Protein AF-A0A166VVG7-F1 (afdb_monomer_lite)

pLDDT: mean 90.72, std 11.67, range [39.69, 97.62]

Foldseek 3Di:
DFPWDWDWADPDPFKIKIKTWGWDFDQDDCPDPCRRDTDIWTKIKIWIWGQDPPRDIDTPDIDIDTDDD

Sequence (69 aa):
MLSSLITVNKKGVQSYHVELRVRLNVETYKGSQFQGKQISLLVNELWELCVKESNHIEISRYVVDVVKQ

Organism: NCBI:txid1365250

Secondary structure (DSSP, 8-state):
----EEEEEE-SSSEEEEEEE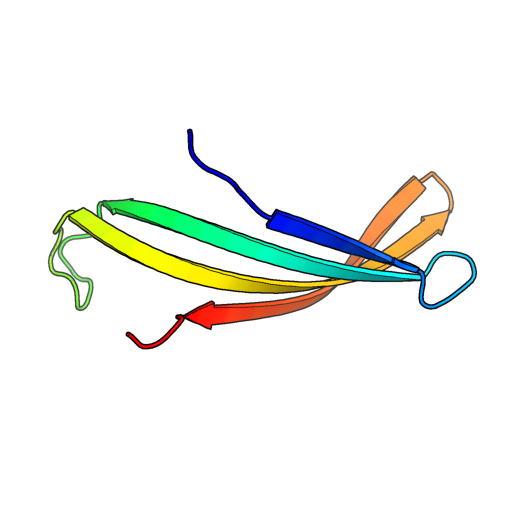EEEEEEPPTTSTTTT-EEEEEEEEEEEEEE-GGG-EEEEEEEEEE---

Radius of gyration: 15.58 Å; chains: 1; bounding box: 39×31×40 Å

Structure (mmCIF, N/CA/C/O backbone):
data_AF-A0A166VVG7-F1
#
_entry.id   AF-A0A166VVG7-F1
#
loop_
_atom_site.group_PDB
_atom_site.id
_atom_site.type_symbol
_atom_site.label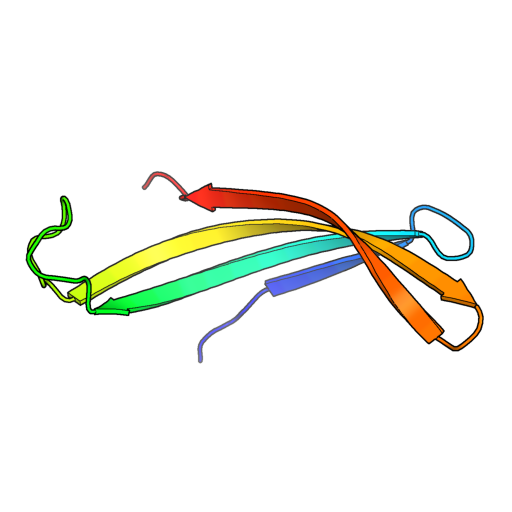_atom_id
_atom_site.label_alt_id
_atom_site.label_comp_id
_atom_site.label_asym_id
_atom_site.label_entity_id
_atom_site.label_seq_id
_atom_site.pdbx_PDB_ins_code
_atom_site.Cartn_x
_atom_site.Cartn_y
_atom_site.Cartn_z
_atom_site.occupancy
_atom_site.B_iso_or_equiv
_atom_site.auth_seq_id
_atom_site.auth_comp_id
_atom_site.auth_asym_id
_atom_site.auth_atom_id
_atom_site.pdbx_PDB_model_num
ATOM 1 N N . MET A 1 1 ? -1.768 -16.971 11.05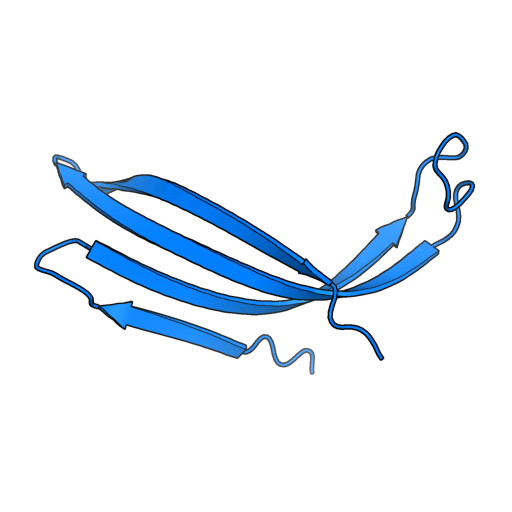8 1.00 39.69 1 MET A N 1
ATOM 2 C CA . MET A 1 1 ? -1.041 -16.716 9.796 1.00 39.69 1 MET A CA 1
ATOM 3 C C . MET A 1 1 ? -1.601 -15.433 9.195 1.00 39.69 1 MET A C 1
ATOM 5 O O . MET A 1 1 ? -2.775 -15.422 8.854 1.00 39.69 1 MET A O 1
ATOM 9 N N . LEU A 1 2 ? -0.839 -14.337 9.159 1.00 45.34 2 LEU A N 1
ATOM 10 C CA . LEU A 1 2 ? -1.242 -13.124 8.436 1.00 45.34 2 LEU A CA 1
ATOM 11 C C . LEU A 1 2 ? -0.824 -13.318 6.976 1.00 45.34 2 LEU A C 1
ATOM 13 O O . LEU A 1 2 ? 0.357 -13.231 6.663 1.00 45.34 2 LEU A O 1
ATOM 17 N N . SER A 1 3 ? -1.765 -13.656 6.098 1.00 52.16 3 SER A N 1
ATOM 18 C CA . SER A 1 3 ? -1.504 -13.754 4.662 1.00 52.16 3 SER A CA 1
ATOM 19 C C . SER A 1 3 ? -1.517 -12.349 4.060 1.00 52.16 3 SER A C 1
ATOM 21 O O . SER A 1 3 ? -2.548 -11.884 3.573 1.00 52.16 3 SER A O 1
ATOM 23 N N . SER A 1 4 ? -0.397 -11.634 4.137 1.00 60.53 4 SER A N 1
ATOM 24 C CA . SER A 1 4 ? -0.178 -10.493 3.250 1.00 60.53 4 SER A CA 1
ATOM 25 C C . SER A 1 4 ? -0.075 -11.031 1.824 1.00 60.53 4 SER A C 1
ATOM 27 O O . SER A 1 4 ? 0.828 -11.814 1.524 1.00 60.53 4 SER A O 1
ATOM 29 N N . LEU A 1 5 ? -1.016 -10.651 0.962 1.00 78.81 5 LEU A N 1
ATOM 30 C CA . LEU A 1 5 ? -0.927 -10.930 -0.468 1.00 78.81 5 LEU A CA 1
ATOM 31 C C . LEU A 1 5 ? -0.222 -9.738 -1.105 1.00 78.81 5 LEU A C 1
ATOM 33 O O . LEU A 1 5 ? -0.778 -8.639 -1.130 1.00 78.81 5 LEU A O 1
ATOM 37 N N . ILE A 1 6 ? 1.009 -9.962 -1.560 1.00 91.31 6 ILE A N 1
ATOM 38 C CA . ILE A 1 6 ? 1.747 -9.020 -2.395 1.00 91.31 6 ILE A CA 1
ATOM 39 C C . ILE A 1 6 ? 1.753 -9.545 -3.826 1.00 91.31 6 ILE A C 1
ATOM 41 O O . ILE A 1 6 ? 2.086 -10.705 -4.069 1.00 91.31 6 ILE A O 1
ATOM 45 N N . THR A 1 7 ? 1.397 -8.681 -4.767 1.00 94.94 7 THR A N 1
ATOM 46 C CA . THR A 1 7 ? 1.487 -8.957 -6.198 1.00 94.94 7 THR A CA 1
ATOM 47 C C . THR A 1 7 ? 2.399 -7.919 -6.824 1.00 94.94 7 THR A C 1
ATOM 49 O O . THR A 1 7 ? 2.197 -6.723 -6.640 1.00 94.94 7 THR A O 1
ATOM 52 N N . VAL A 1 8 ? 3.407 -8.370 -7.568 1.00 95.06 8 VAL A N 1
ATOM 53 C CA . VAL A 1 8 ? 4.346 -7.498 -8.282 1.00 95.06 8 VAL A CA 1
ATOM 54 C C . VAL A 1 8 ? 4.199 -7.761 -9.773 1.00 95.06 8 VAL A C 1
ATOM 56 O O . VAL A 1 8 ? 4.537 -8.838 -10.258 1.00 95.06 8 VAL A O 1
ATOM 59 N N . ASN A 1 9 ? 3.710 -6.767 -10.506 1.00 96.06 9 ASN A N 1
ATOM 60 C CA . ASN A 1 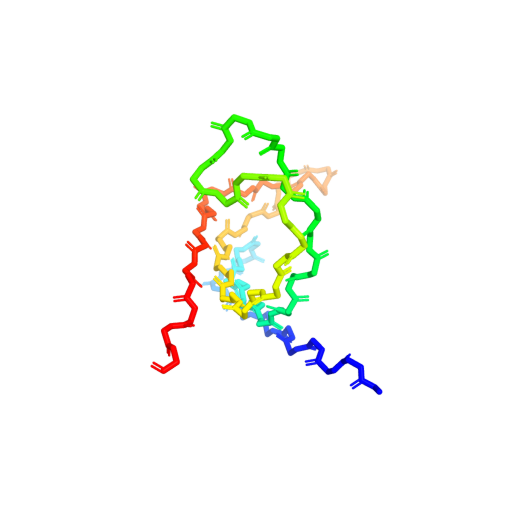9 ? 3.484 -6.838 -11.943 1.00 96.06 9 ASN A CA 1
ATOM 61 C C . ASN A 1 9 ? 4.493 -5.948 -12.671 1.00 96.06 9 ASN A C 1
ATOM 63 O O . ASN A 1 9 ? 4.501 -4.732 -12.496 1.00 96.06 9 ASN A O 1
ATOM 67 N N . LYS A 1 10 ? 5.334 -6.523 -13.532 1.00 95.94 10 LYS A N 1
ATOM 68 C CA . LYS A 1 10 ? 6.255 -5.739 -14.368 1.00 95.94 10 LYS A CA 1
ATOM 69 C C . LYS A 1 10 ? 5.468 -4.984 -15.452 1.00 95.94 10 LYS A C 1
ATOM 71 O O . LYS A 1 10 ? 4.693 -5.595 -16.182 1.00 95.94 10 LYS A O 1
ATOM 76 N N . LYS A 1 11 ? 5.669 -3.667 -15.563 1.00 95.00 11 LYS A N 1
ATOM 77 C CA . LYS A 1 11 ? 5.020 -2.781 -16.554 1.00 95.00 11 LYS A CA 1
ATOM 78 C C . LYS A 1 11 ? 5.963 -2.326 -17.673 1.00 95.00 11 LYS A C 1
ATOM 80 O O . LYS A 1 11 ? 5.499 -1.949 -18.742 1.00 95.00 11 LYS A O 1
ATOM 85 N N . GLY A 1 12 ? 7.277 -2.386 -17.453 1.00 91.44 12 GLY A N 1
ATOM 86 C CA . GLY A 1 12 ? 8.300 -1.999 -18.430 1.00 91.44 12 GLY A CA 1
ATOM 87 C C . GLY A 1 12 ? 9.684 -2.519 -18.046 1.00 91.44 12 GLY A C 1
ATOM 88 O O . GLY A 1 12 ? 9.799 -3.339 -17.141 1.00 91.44 12 GLY A O 1
ATOM 89 N N . VAL A 1 13 ? 10.748 -2.046 -18.708 1.00 91.88 13 VAL A N 1
ATOM 90 C CA . VAL A 1 13 ? 12.130 -2.546 -18.513 1.00 91.88 13 VAL A CA 1
ATOM 91 C C . VAL A 1 13 ? 12.543 -2.537 -17.035 1.00 91.88 13 VAL A C 1
ATOM 93 O O . VAL A 1 13 ? 13.055 -3.542 -16.539 1.00 91.88 13 VAL A O 1
ATOM 96 N N . GLN A 1 14 ? 12.217 -1.454 -16.329 1.00 93.50 14 GLN A N 1
ATOM 97 C CA . GLN A 1 14 ? 12.501 -1.237 -14.906 1.00 93.50 14 GLN A CA 1
ATOM 98 C C . GLN A 1 14 ? 11.297 -0.672 -14.138 1.00 93.50 14 GLN A C 1
ATOM 100 O O . GLN A 1 14 ? 11.455 -0.152 -13.040 1.00 93.50 14 GLN A O 1
ATOM 105 N N . SER A 1 15 ? 10.096 -0.771 -14.709 1.00 96.25 15 SER A N 1
ATOM 106 C CA . SER A 1 15 ? 8.868 -0.246 -14.109 1.00 96.25 15 SER A CA 1
ATOM 107 C C . SER A 1 15 ? 7.982 -1.379 -13.605 1.00 96.25 15 SER A C 1
ATOM 109 O O . SER A 1 15 ? 7.824 -2.397 -14.291 1.00 96.25 15 SER A O 1
ATOM 111 N N . TYR A 1 16 ? 7.402 -1.196 -12.421 1.00 97.12 16 TYR A N 1
ATOM 112 C CA . TYR A 1 16 ? 6.597 -2.193 -11.729 1.00 97.12 16 TYR A CA 1
ATOM 113 C C . TYR A 1 16 ? 5.361 -1.560 -11.101 1.00 97.12 16 TYR A C 1
ATOM 115 O O . TYR A 1 16 ? 5.420 -0.458 -10.569 1.00 97.12 16 TYR A O 1
ATOM 123 N N . HIS A 1 17 ? 4.278 -2.323 -11.112 1.00 97.38 17 HIS A N 1
ATOM 124 C CA . HIS A 1 17 ? 3.050 -2.057 -10.388 1.00 97.38 17 HIS A CA 1
ATOM 125 C C . HIS A 1 17 ? 2.938 -3.066 -9.252 1.00 97.38 17 HIS A C 1
ATOM 127 O O . HIS A 1 17 ? 2.902 -4.275 -9.504 1.00 97.38 17 HIS A O 1
ATOM 133 N N . VAL A 1 18 ? 2.918 -2.585 -8.017 1.00 96.44 18 VAL A N 1
ATOM 134 C CA . VAL A 1 18 ? 2.848 -3.431 -6.826 1.00 96.44 18 VAL A CA 1
ATOM 135 C C . VAL A 1 18 ? 1.527 -3.205 -6.126 1.00 96.44 18 VAL A C 1
ATOM 137 O O . VAL A 1 18 ? 1.161 -2.071 -5.836 1.00 96.44 18 VAL A O 1
ATOM 140 N N . GLU A 1 19 ? 0.840 -4.300 -5.835 1.00 96.50 19 GLU A N 1
ATOM 141 C CA . GLU A 1 19 ? -0.388 -4.313 -5.055 1.00 96.50 19 GLU A CA 1
ATOM 142 C C . GLU A 1 19 ? -0.140 -5.094 -3.769 1.00 96.50 19 GLU A C 1
ATOM 144 O O . GLU A 1 19 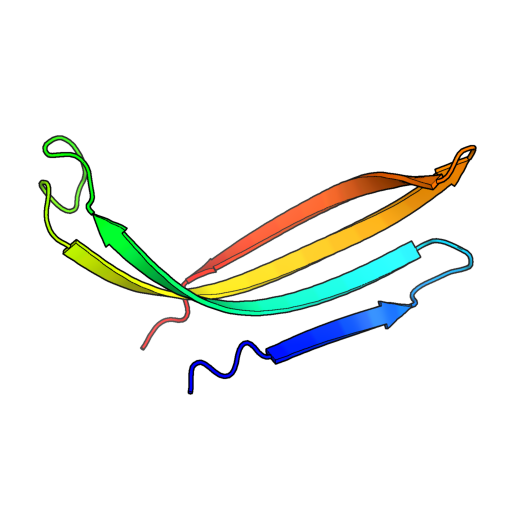? 0.330 -6.235 -3.801 1.00 96.50 19 GLU A O 1
ATOM 149 N N . LEU A 1 20 ? -0.470 -4.491 -2.633 1.00 94.50 20 LEU A N 1
ATOM 150 C CA . LEU A 1 20 ? -0.351 -5.110 -1.322 1.00 94.50 20 LEU A CA 1
ATOM 151 C C . LEU A 1 20 ? -1.684 -5.015 -0.590 1.00 94.50 20 LEU A C 1
ATOM 153 O O . LEU A 1 20 ? -2.203 -3.925 -0.370 1.00 94.50 20 LEU A O 1
ATOM 157 N N . ARG A 1 21 ? -2.220 -6.154 -0.145 1.00 94.19 21 ARG A N 1
ATOM 158 C CA . ARG A 1 21 ? -3.323 -6.175 0.824 1.00 94.19 21 ARG A CA 1
ATOM 159 C C . ARG A 1 21 ? -2.787 -6.523 2.202 1.00 94.19 21 ARG A C 1
ATOM 161 O O . ARG A 1 21 ? -2.267 -7.621 2.412 1.00 94.19 21 ARG A O 1
ATOM 168 N N . VAL A 1 22 ? -2.965 -5.608 3.151 1.00 92.81 22 VAL A N 1
ATOM 169 C CA . VAL A 1 22 ? -2.444 -5.745 4.515 1.00 92.81 22 VAL A CA 1
ATOM 170 C C . VAL A 1 22 ? -3.471 -5.313 5.557 1.00 92.81 22 VAL A C 1
ATOM 172 O O . VAL A 1 22 ? -4.288 -4.419 5.340 1.00 92.81 22 VAL A O 1
ATOM 175 N N . ARG A 1 23 ? -3.444 -5.984 6.712 1.00 92.31 23 ARG A N 1
ATOM 176 C CA . ARG A 1 23 ? -4.207 -5.597 7.900 1.00 92.31 23 ARG A CA 1
ATOM 177 C C . ARG A 1 23 ? -3.299 -4.820 8.851 1.00 92.31 23 ARG A C 1
ATOM 179 O O . ARG A 1 23 ? -2.376 -5.396 9.419 1.00 92.31 23 ARG A O 1
ATOM 186 N N . LEU A 1 24 ? -3.587 -3.538 9.034 1.00 90.25 24 LEU A N 1
ATOM 187 C CA . LEU A 1 24 ? -2.899 -2.645 9.959 1.00 90.25 24 LEU A CA 1
ATOM 188 C C . LEU A 1 24 ? -3.588 -2.696 11.320 1.00 90.25 24 LEU A C 1
ATOM 190 O O . LEU A 1 24 ? -4.774 -2.391 11.425 1.00 90.25 24 LEU A O 1
ATOM 194 N N . ASN A 1 25 ? -2.846 -3.063 12.360 1.00 92.00 25 ASN A N 1
ATOM 195 C CA . ASN A 1 25 ? -3.294 -2.938 13.743 1.00 92.00 25 ASN A CA 1
ATOM 196 C C . ASN A 1 25 ? -2.478 -1.817 14.377 1.00 92.00 25 ASN A C 1
ATOM 198 O O . ASN A 1 25 ? -1.265 -1.956 14.514 1.00 92.00 25 ASN A O 1
ATOM 202 N N . VAL A 1 26 ? -3.125 -0.700 14.697 1.00 90.50 26 VAL A N 1
ATOM 203 C CA . VAL A 1 26 ? -2.431 0.516 15.135 1.00 90.50 26 VAL A CA 1
ATOM 204 C C . VAL A 1 26 ? -3.087 1.104 16.371 1.00 90.50 26 VAL A C 1
ATOM 206 O O . VAL A 1 26 ? -4.311 1.089 16.512 1.00 90.50 26 VAL A O 1
ATOM 209 N N . GLU A 1 27 ? -2.26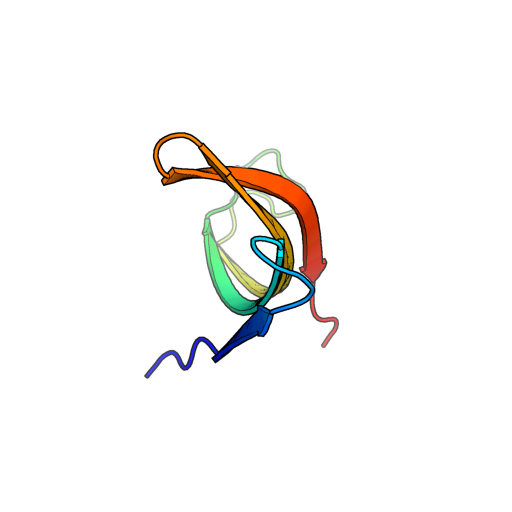1 1.644 17.258 1.00 94.12 27 GLU A N 1
ATOM 210 C CA . GLU A 1 27 ? -2.706 2.534 18.322 1.00 94.12 27 GLU A CA 1
ATOM 211 C C . GLU A 1 27 ? -2.758 3.951 17.770 1.00 94.12 27 GLU A C 1
ATOM 213 O O . GLU A 1 27 ? -1.803 4.450 17.173 1.00 94.12 27 GLU A O 1
ATOM 218 N N . THR A 1 28 ? -3.908 4.593 17.920 1.00 93.88 28 THR A N 1
ATOM 219 C CA . THR A 1 28 ? -4.082 5.961 17.439 1.00 93.88 28 THR A CA 1
ATOM 220 C C . THR A 1 28 ? -3.657 6.957 18.510 1.00 93.88 28 THR A C 1
ATOM 222 O O . THR A 1 28 ? -3.518 6.617 19.680 1.00 93.88 28 THR A O 1
ATOM 225 N N . TYR A 1 29 ? -3.429 8.213 18.132 1.00 94.69 29 TYR A N 1
ATOM 226 C CA . TYR A 1 29 ? -3.161 9.274 19.103 1.00 94.69 29 TYR A CA 1
ATOM 227 C C . TYR A 1 29 ? -4.479 9.858 19.638 1.00 94.69 29 TYR A C 1
ATOM 229 O O . TYR A 1 29 ? -5.496 9.876 18.937 1.00 94.69 29 TYR A O 1
ATOM 237 N N . LYS A 1 30 ? -4.472 10.369 20.879 1.00 95.31 30 LYS A N 1
ATOM 238 C CA . LYS A 1 30 ? -5.684 10.840 21.586 1.00 95.31 30 LYS A CA 1
ATOM 239 C C . LYS A 1 30 ? -6.447 11.961 20.870 1.00 95.31 30 LYS A C 1
ATOM 241 O O . LYS A 1 30 ? -7.665 11.996 20.950 1.00 95.31 30 LYS A O 1
ATOM 246 N N . GLY A 1 31 ? -5.746 12.851 20.168 1.00 95.19 31 GLY A N 1
ATOM 247 C CA . GLY A 1 31 ? -6.354 13.943 19.393 1.00 95.19 31 GLY A CA 1
ATOM 248 C C . GLY A 1 31 ? -6.880 13.538 18.012 1.00 95.19 31 GLY A C 1
ATOM 249 O O . GLY A 1 31 ? -7.377 14.389 17.283 1.00 95.19 31 GLY A O 1
ATOM 250 N N . SER A 1 32 ? -6.737 12.269 17.619 1.00 93.69 32 SER A N 1
ATOM 251 C CA . SER A 1 32 ? -7.242 11.784 16.334 1.00 93.69 32 SER A CA 1
ATOM 252 C C . SER A 1 32 ? -8.751 11.567 16.397 1.00 93.69 32 SER A C 1
ATOM 254 O O . SER A 1 32 ? -9.329 11.413 17.473 1.00 93.69 32 SER A O 1
ATOM 256 N N . GLN A 1 33 ? -9.383 11.414 15.234 1.00 90.00 33 GLN A N 1
ATOM 257 C CA . GLN A 1 33 ? -10.773 10.951 15.136 1.00 90.00 33 GLN A CA 1
ATOM 258 C C . GLN A 1 33 ? -11.032 9.611 15.858 1.00 90.00 33 GLN A C 1
ATOM 260 O O . GLN A 1 33 ? -12.164 9.314 16.228 1.00 90.00 33 GLN A O 1
ATOM 265 N N . PHE A 1 34 ? -9.985 8.814 16.094 1.00 90.12 34 PHE A N 1
ATOM 266 C CA . PHE A 1 34 ? -10.051 7.519 16.771 1.00 90.12 34 PHE A CA 1
ATOM 267 C C . PHE A 1 34 ? -9.689 7.588 18.266 1.00 90.12 34 PHE A C 1
ATOM 269 O O . PHE A 1 34 ? -9.711 6.566 18.949 1.00 90.12 34 PHE A O 1
ATOM 276 N N . GLN A 1 35 ? -9.418 8.785 18.797 1.00 95.06 35 GLN A N 1
ATOM 277 C CA . GLN A 1 35 ? -9.363 9.090 20.234 1.00 95.06 35 GLN A CA 1
ATOM 278 C C . GLN A 1 35 ? -8.391 8.241 21.065 1.00 95.06 35 GLN A C 1
ATOM 280 O O . GLN A 1 35 ? -8.639 7.963 22.237 1.00 95.06 35 GLN A O 1
ATOM 285 N N . GLY A 1 36 ? -7.268 7.814 20.493 1.00 94.12 36 GLY A N 1
ATOM 286 C CA . GLY A 1 36 ? -6.304 7.010 21.241 1.00 94.12 36 GLY A CA 1
ATOM 287 C C . GLY A 1 36 ? -6.620 5.516 21.271 1.00 94.12 36 GLY A C 1
ATOM 288 O O . GLY A 1 36 ? -5.946 4.767 21.971 1.00 94.12 36 GLY A O 1
ATOM 289 N N . LYS A 1 37 ? -7.666 5.071 20.566 1.00 94.12 37 LYS A N 1
ATOM 290 C CA . LYS A 1 37 ? -8.071 3.665 20.541 1.00 94.12 37 LYS A CA 1
ATOM 291 C C . LYS A 1 37 ? -7.166 2.853 19.626 1.00 94.12 37 LYS A C 1
ATOM 293 O O . LYS A 1 37 ? -6.647 3.363 18.628 1.00 94.12 37 LYS A O 1
ATOM 298 N N . GLN A 1 38 ? -7.042 1.572 19.952 1.00 95.06 38 GLN A N 1
ATOM 299 C CA . GLN A 1 38 ? -6.496 0.579 19.043 1.00 95.06 38 GLN A CA 1
ATOM 300 C C . GLN A 1 38 ? -7.522 0.290 17.944 1.00 95.06 38 GLN A C 1
ATOM 302 O O . GLN A 1 38 ? -8.695 0.044 18.232 1.00 95.06 38 GLN A O 1
ATOM 307 N N . ILE A 1 39 ? -7.088 0.329 16.687 1.00 92.75 39 ILE A N 1
ATOM 308 C CA . ILE A 1 39 ? -7.933 0.035 15.528 1.00 92.75 39 ILE A CA 1
ATOM 309 C C . ILE A 1 39 ? -7.283 -1.029 14.644 1.00 92.75 39 ILE A C 1
ATOM 311 O O . ILE A 1 39 ? -6.059 -1.143 14.581 1.00 92.75 39 ILE A O 1
ATOM 315 N N . SER A 1 40 ? -8.124 -1.795 13.947 1.00 93.12 40 SER A N 1
ATOM 316 C CA . SER A 1 40 ? -7.714 -2.762 12.927 1.00 93.12 40 SER A CA 1
ATOM 317 C C . SER A 1 40 ? -8.316 -2.353 11.588 1.00 93.12 40 SER A C 1
ATOM 319 O O . SER A 1 40 ? -9.538 -2.319 11.444 1.00 93.12 40 SER A O 1
ATOM 321 N N . LEU A 1 41 ? -7.468 -2.031 10.614 1.00 91.19 41 LEU A N 1
ATOM 322 C CA . LEU A 1 41 ? -7.867 -1.603 9.276 1.00 91.19 41 LEU A CA 1
ATOM 323 C C . LEU A 1 41 ? -7.344 -2.597 8.245 1.00 91.19 41 LEU A C 1
ATOM 325 O O . LEU A 1 41 ? -6.170 -2.951 8.266 1.00 91.19 41 LEU A O 1
ATOM 329 N N . LEU A 1 42 ? -8.202 -3.036 7.328 1.00 93.44 42 LEU A N 1
ATOM 330 C CA . LEU A 1 42 ? -7.752 -3.712 6.116 1.00 93.44 42 LEU A CA 1
ATOM 331 C C . LEU A 1 42 ? -7.548 -2.647 5.040 1.00 93.44 42 LEU A C 1
ATOM 333 O O . LEU A 1 42 ? -8.472 -1.887 4.753 1.00 93.44 42 LEU A O 1
ATOM 337 N N . VAL A 1 43 ? -6.354 -2.585 4.462 1.00 94.00 43 VAL A N 1
ATOM 338 C CA . VAL A 1 43 ? -6.016 -1.615 3.419 1.00 94.00 43 VAL A CA 1
ATOM 339 C C . VAL A 1 43 ? -5.453 -2.322 2.194 1.00 94.00 43 VAL A C 1
ATOM 341 O O . VAL A 1 43 ? -4.829 -3.383 2.300 1.00 94.00 43 VAL A O 1
ATOM 344 N N . ASN A 1 44 ? -5.705 -1.727 1.033 1.00 95.12 44 ASN A N 1
ATOM 345 C CA . ASN A 1 44 ? -4.974 -2.016 -0.190 1.00 95.12 44 ASN A CA 1
ATOM 346 C C . ASN A 1 44 ? -3.984 -0.879 -0.419 1.00 95.12 44 ASN A C 1
ATOM 348 O O . ASN A 1 44 ? -4.360 0.291 -0.353 1.00 95.12 44 ASN A O 1
ATOM 352 N N . GLU A 1 45 ? -2.747 -1.227 -0.721 1.00 95.88 45 GLU A N 1
ATOM 353 C CA . GLU A 1 45 ? -1.729 -0.288 -1.156 1.00 95.88 45 GLU A CA 1
ATOM 354 C C . GLU A 1 45 ? -1.361 -0.576 -2.607 1.00 95.88 45 GLU A C 1
ATOM 356 O O . GLU A 1 45 ? -1.249 -1.737 -3.012 1.00 95.88 45 GLU A O 1
ATOM 361 N N . LEU A 1 46 ? -1.174 0.491 -3.378 1.00 96.94 46 LEU A N 1
ATOM 362 C CA . LEU A 1 46 ? -0.798 0.445 -4.786 1.00 96.94 46 LEU A CA 1
ATOM 363 C C . LEU A 1 46 ? 0.405 1.345 -5.014 1.00 96.94 46 LEU A C 1
ATOM 365 O O . LEU A 1 46 ? 0.372 2.538 -4.691 1.00 96.94 46 LEU A O 1
ATOM 369 N N . TRP A 1 47 ? 1.482 0.754 -5.521 1.00 97.56 47 TRP A N 1
ATOM 370 C CA . TRP A 1 47 ? 2.749 1.435 -5.739 1.00 97.56 47 TRP A CA 1
ATOM 371 C C . TRP A 1 47 ? 3.119 1.346 -7.221 1.00 97.56 47 TRP A C 1
ATOM 373 O O . TRP A 1 47 ? 3.142 0.257 -7.794 1.00 97.56 47 TRP A O 1
ATOM 383 N N . GLU A 1 48 ? 3.452 2.480 -7.831 1.00 97.62 48 GLU A N 1
ATOM 384 C CA . GLU A 1 48 ? 4.152 2.512 -9.118 1.00 97.62 48 GLU A CA 1
ATOM 385 C C . GLU A 1 48 ? 5.635 2.752 -8.840 1.00 97.62 48 GLU A C 1
ATOM 387 O O . GLU A 1 48 ? 6.017 3.777 -8.267 1.00 97.62 48 GLU A O 1
ATOM 392 N N . LEU A 1 49 ? 6.465 1.785 -9.216 1.00 96.06 49 LEU A N 1
ATOM 393 C CA . LEU A 1 49 ? 7.891 1.753 -8.916 1.00 96.06 49 LEU A CA 1
ATOM 394 C C . LEU A 1 49 ? 8.715 1.835 -10.195 1.00 96.06 49 LEU A C 1
ATOM 396 O O . LEU A 1 49 ? 8.366 1.234 -11.214 1.00 96.06 49 LEU A O 1
ATOM 400 N N . CYS A 1 50 ? 9.857 2.509 -10.109 1.00 96.25 50 CYS A N 1
ATOM 401 C CA . CYS A 1 50 ? 10.908 2.467 -11.113 1.00 96.25 50 CYS A CA 1
ATOM 402 C C . CYS A 1 50 ? 12.253 2.150 -10.452 1.00 96.25 50 CYS A C 1
ATOM 404 O O . CYS A 1 50 ? 12.604 2.742 -9.432 1.00 96.25 50 CYS A O 1
ATOM 406 N N . VAL A 1 51 ? 13.016 1.228 -11.035 1.00 94.94 51 VAL A N 1
ATOM 407 C CA . VAL A 1 51 ? 14.403 0.963 -10.632 1.00 94.94 51 VAL A CA 1
ATOM 408 C C . VAL A 1 51 ? 15.322 1.784 -11.530 1.00 94.94 51 VAL A C 1
ATOM 410 O O . VAL A 1 51 ? 15.429 1.499 -12.715 1.00 94.94 51 VAL A O 1
ATOM 413 N N . LYS A 1 52 ? 15.973 2.805 -10.980 1.00 92.38 52 LYS A N 1
ATOM 414 C CA . LYS A 1 52 ? 16.940 3.652 -11.689 1.00 92.38 52 LYS A CA 1
ATOM 415 C C . LYS A 1 52 ? 18.343 3.036 -11.673 1.00 92.38 52 LYS A C 1
ATOM 417 O O . LYS A 1 52 ? 18.578 1.954 -11.131 1.00 92.38 52 LYS A O 1
ATOM 422 N N . GLU A 1 53 ? 19.294 3.759 -12.260 1.00 92.25 53 GLU A N 1
ATOM 423 C CA . GLU A 1 53 ? 20.723 3.464 -12.155 1.00 92.25 53 GLU A CA 1
ATOM 424 C C . GLU A 1 53 ? 21.162 3.297 -10.689 1.00 92.25 53 GLU A C 1
ATOM 426 O O . GLU A 1 53 ? 20.562 3.847 -9.763 1.00 92.25 53 GLU A O 1
ATOM 431 N N . SER A 1 54 ? 22.217 2.510 -10.468 1.00 90.62 54 SER A N 1
ATOM 432 C CA . SER A 1 54 ? 22.727 2.175 -9.127 1.00 90.62 54 SER A CA 1
ATOM 433 C C . SER A 1 54 ? 21.714 1.473 -8.203 1.00 90.62 54 SER A C 1
ATOM 435 O O . SER A 1 54 ? 21.849 1.539 -6.984 1.00 90.62 54 SER A O 1
ATOM 437 N N . ASN A 1 55 ? 20.707 0.784 -8.763 1.00 89.31 55 ASN A N 1
ATOM 438 C CA . ASN A 1 55 ? 19.642 0.084 -8.025 1.00 89.31 55 ASN A CA 1
ATOM 439 C C . ASN A 1 55 ? 18.797 0.996 -7.121 1.00 89.31 55 ASN A C 1
ATOM 441 O O . ASN A 1 55 ? 18.169 0.528 -6.169 1.00 89.31 55 ASN A O 1
ATOM 445 N N . HIS A 1 56 ? 18.765 2.297 -7.408 1.00 94.56 56 HIS A N 1
ATOM 446 C CA . HIS A 1 56 ? 17.901 3.218 -6.687 1.00 94.56 56 HIS A CA 1
ATOM 447 C C . HIS A 1 56 ? 16.433 2.940 -7.034 1.00 94.56 56 HIS A C 1
ATOM 449 O O . HIS A 1 56 ? 16.054 2.955 -8.204 1.00 94.56 56 HIS A O 1
ATOM 455 N N . ILE A 1 57 ? 15.600 2.697 -6.022 1.00 94.56 57 ILE A N 1
ATOM 456 C CA . ILE A 1 57 ? 14.163 2.466 -6.195 1.00 94.56 57 ILE A CA 1
ATOM 457 C C . ILE A 1 57 ? 13.433 3.785 -5.966 1.00 94.56 57 ILE A C 1
ATOM 459 O O . ILE A 1 57 ? 13.482 4.345 -4.873 1.00 94.56 57 ILE A O 1
ATOM 463 N N . GLU A 1 58 ? 12.727 4.253 -6.987 1.00 95.81 58 GLU A N 1
ATOM 464 C CA . GLU A 1 58 ? 11.831 5.400 -6.895 1.00 95.81 58 GLU A CA 1
ATOM 465 C C . GLU A 1 58 ? 10.377 4.924 -6.889 1.00 95.81 58 GLU A C 1
ATOM 467 O O . GLU A 1 58 ? 9.972 4.122 -7.733 1.00 95.81 58 GLU A O 1
ATOM 472 N N . ILE A 1 59 ? 9.584 5.459 -5.960 1.00 96.25 59 ILE A N 1
ATOM 473 C CA . ILE A 1 59 ? 8.130 5.293 -5.932 1.00 96.25 59 ILE A CA 1
ATOM 474 C C . ILE A 1 59 ? 7.516 6.553 -6.538 1.00 96.25 59 ILE A C 1
ATOM 476 O O . ILE A 1 59 ? 7.510 7.604 -5.902 1.00 96.25 59 ILE A O 1
ATOM 480 N N . SER A 1 60 ? 7.023 6.470 -7.773 1.00 94.88 60 SER A N 1
ATOM 481 C CA . SER A 1 60 ? 6.432 7.625 -8.465 1.00 94.88 60 SER A CA 1
ATOM 482 C C . SER A 1 60 ? 4.976 7.859 -8.070 1.00 94.88 60 SER A C 1
ATOM 484 O O . SER A 1 60 ? 4.475 8.981 -8.152 1.00 94.88 60 SER A O 1
ATOM 486 N N . ARG A 1 61 ? 4.291 6.808 -7.608 1.00 97.06 61 ARG A N 1
ATOM 487 C CA . ARG A 1 61 ? 2.934 6.885 -7.072 1.00 97.06 61 ARG A CA 1
ATOM 488 C C . ARG A 1 61 ? 2.770 5.911 -5.918 1.00 97.06 61 ARG A C 1
ATOM 490 O O . ARG A 1 61 ? 3.116 4.742 -6.043 1.00 97.06 61 ARG A O 1
ATOM 497 N N . TYR A 1 62 ? 2.178 6.403 -4.837 1.00 96.94 62 TYR A N 1
ATOM 498 C CA . TYR A 1 62 ? 1.787 5.618 -3.675 1.00 96.94 62 TYR A CA 1
ATOM 499 C C . TYR A 1 62 ? 0.357 5.983 -3.289 1.00 96.94 62 TYR A C 1
ATOM 501 O O . TYR A 1 62 ? 0.057 7.153 -3.045 1.00 96.94 62 TYR A O 1
ATOM 509 N N . VAL A 1 63 ? -0.532 4.992 -3.284 1.00 97.19 63 VAL A N 1
ATOM 510 C CA . VAL A 1 63 ? -1.939 5.159 -2.908 1.00 97.19 63 VAL A CA 1
ATOM 511 C C . VAL A 1 63 ? -2.302 4.110 -1.873 1.00 97.19 63 VAL A C 1
ATOM 513 O O . VAL A 1 63 ? -1.913 2.950 -2.000 1.00 97.19 63 VAL A O 1
ATOM 516 N N . VAL A 1 64 ? -3.068 4.532 -0.869 1.00 95.44 64 VAL A N 1
ATOM 517 C CA . VAL A 1 64 ? -3.617 3.662 0.168 1.00 95.44 64 VAL A CA 1
ATOM 518 C C . VAL A 1 64 ? -5.123 3.838 0.196 1.00 95.44 64 VAL A C 1
ATOM 520 O O . VAL A 1 64 ? -5.613 4.943 0.426 1.00 95.44 64 VAL A O 1
ATOM 523 N N . ASP A 1 65 ? -5.840 2.735 0.026 1.00 95.75 65 ASP A N 1
ATOM 524 C CA . ASP A 1 65 ? -7.292 2.690 0.104 1.00 95.75 65 ASP A CA 1
ATOM 525 C C . ASP A 1 65 ? -7.728 1.782 1.252 1.00 95.75 65 ASP A C 1
ATOM 527 O O . ASP A 1 65 ? -7.364 0.604 1.331 1.00 95.75 65 ASP A O 1
ATOM 531 N N . VAL A 1 66 ? -8.553 2.324 2.149 1.00 93.56 66 VAL A N 1
ATOM 532 C CA . VAL A 1 66 ? -9.202 1.522 3.189 1.00 93.56 66 VAL A CA 1
ATOM 533 C C . VAL A 1 66 ? -10.253 0.636 2.531 1.00 93.56 66 VAL A C 1
ATOM 535 O O . VAL A 1 66 ? -11.154 1.124 1.846 1.00 93.56 66 VAL A O 1
ATOM 538 N N . VAL A 1 67 ? -10.169 -0.672 2.770 1.00 91.38 67 VAL A N 1
ATOM 539 C CA . VAL A 1 67 ? -11.191 -1.615 2.321 1.00 91.38 67 VAL A CA 1
ATOM 540 C C . VAL A 1 67 ? -12.432 -1.390 3.176 1.00 91.38 67 VAL A C 1
ATOM 542 O O . VAL A 1 67 ? -12.442 -1.710 4.367 1.00 91.38 67 VAL A O 1
ATOM 545 N N . LYS A 1 68 ? -13.472 -0.803 2.575 1.00 81.38 68 LYS A N 1
ATOM 546 C CA . LYS A 1 68 ? -14.786 -0.691 3.213 1.00 81.38 68 LYS A CA 1
ATOM 547 C C . LYS A 1 68 ? -15.328 -2.103 3.440 1.00 81.38 68 LYS A C 1
ATOM 549 O O . LYS A 1 68 ? -15.292 -2.919 2.519 1.00 81.38 68 LYS A O 1
ATOM 554 N N . GLN A 1 69 ? -15.732 -2.375 4.680 1.00 58.31 69 GLN A N 1
ATOM 555 C CA . GLN A 1 69 ? -16.405 -3.618 5.061 1.00 58.31 69 GLN A CA 1
ATOM 556 C C . GLN A 1 69 ? -17.825 -3.646 4.504 1.00 58.31 69 GLN A C 1
ATOM 558 O O . GLN A 1 69 ? -18.430 -2.552 4.420 1.00 58.31 69 GLN A O 1
#